Protein AF-H2D465-F1 (afdb_monomer)

Solvent-accessible surface area (backbone atoms only — not comparable to full-atom values): 6885 Å² total; per-residue (Å²): 110,84,67,58,74,7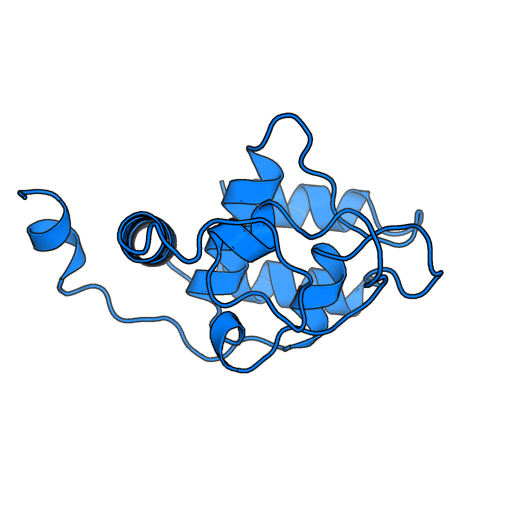4,43,66,84,57,65,82,54,61,80,33,68,36,54,41,18,6,35,37,16,38,74,84,60,86,41,34,21,48,70,67,28,43,52,51,42,31,50,24,27,72,71,44,55,70,66,33,25,50,41,39,46,50,60,37,64,73,38,70,96,51,49,61,48,18,32,16,62,67,16,67,32,26,54,3,28,29,65,18,36,99,74,88,32,36,34,26,39,30,32,83,65,37,30,26,13,18,34,46,30,24,14,47,41,51,18,68,69,37,96,83,43,68,69,8,50,40,86,92,38,55,70,58,47,54,54,36,45,63,70,55,109

Secondary structure (DSSP, 8-state):
-TTHHHHTT-PPP-B--GGGGGGGS-TTSS--B-HHHHHHHHHHHHTS-HHHHHHHHHHHHT-GGG-S---TTT--SHHHHHH--SSS-TTPPP-GGG-BHHHHHHHHHHHHHSTT----B-GGGHHHHHHHHHTT-

Mean predicted aligned error: 6.28 Å

Structure (mmCIF, N/CA/C/O backbone):
data_AF-H2D465-F1
#
_entry.id   AF-H2D465-F1
#
loop_
_atom_site.group_PDB
_atom_site.id
_atom_site.type_symbol
_atom_site.label_atom_id
_atom_site.label_alt_id
_atom_site.label_comp_id
_atom_site.label_asym_id
_atom_site.label_entity_id
_atom_site.label_seq_id
_atom_site.pdbx_PDB_ins_code
_atom_site.Cartn_x
_atom_site.Cartn_y
_atom_site.Cartn_z
_atom_site.occupancy
_atom_site.B_iso_or_equiv
_atom_site.auth_seq_id
_atom_site.auth_comp_id
_atom_site.auth_asym_id
_atom_site.auth_atom_id
_atom_site.pdbx_PDB_model_num
ATOM 1 N N . GLY A 1 1 ? -11.181 -9.602 22.673 1.00 48.44 1 GLY A N 1
ATOM 2 C CA . GLY A 1 1 ? -10.101 -9.317 23.645 1.00 48.44 1 GLY A CA 1
ATOM 3 C C . GLY A 1 1 ? -9.955 -7.814 23.829 1.00 48.44 1 GLY A C 1
ATOM 4 O O . GLY A 1 1 ? -10.326 -7.069 22.939 1.00 48.44 1 GLY A O 1
ATOM 5 N N . LYS A 1 2 ? -9.419 -7.336 24.962 1.00 56.00 2 LYS A N 1
ATOM 6 C CA . LYS A 1 2 ? -9.377 -5.899 25.343 1.00 56.00 2 LYS A CA 1
ATOM 7 C C . LYS A 1 2 ? -8.783 -4.919 24.302 1.00 56.00 2 LYS A C 1
ATOM 9 O O . LYS A 1 2 ? -8.933 -3.722 24.484 1.00 56.00 2 LYS A O 1
ATOM 14 N N . LYS A 1 3 ? -8.099 -5.389 23.249 1.00 54.34 3 LYS A N 1
ATOM 15 C CA . LYS A 1 3 ? -7.501 -4.539 22.202 1.00 54.34 3 LYS A CA 1
ATOM 16 C C . LYS A 1 3 ? -8.482 -4.149 21.086 1.00 54.34 3 LYS A C 1
ATOM 18 O O . LYS A 1 3 ? -8.418 -3.019 20.619 1.00 54.34 3 LYS A O 1
ATOM 23 N N . GLU A 1 4 ? -9.414 -5.028 20.710 1.00 56.09 4 GLU A N 1
ATOM 24 C CA . GLU A 1 4 ? -10.472 -4.690 19.736 1.00 56.09 4 GLU A CA 1
ATOM 25 C C . GLU A 1 4 ? -11.407 -3.610 20.295 1.00 56.09 4 GLU A C 1
ATOM 27 O O . GLU A 1 4 ? -11.883 -2.752 19.561 1.00 56.09 4 GLU A O 1
ATOM 32 N N . ASP A 1 5 ? -11.599 -3.604 21.616 1.00 66.94 5 ASP A N 1
ATOM 33 C CA . ASP A 1 5 ? -12.500 -2.687 22.314 1.00 66.94 5 ASP A CA 1
ATOM 34 C C . ASP A 1 5 ? -11.981 -1.235 22.373 1.00 66.94 5 ASP A C 1
ATOM 36 O O . ASP A 1 5 ? -12.768 -0.311 22.543 1.00 66.94 5 ASP A O 1
ATOM 40 N N . VAL A 1 6 ? -10.670 -1.020 22.197 1.00 75.25 6 VAL A N 1
ATOM 41 C CA . VAL A 1 6 ? -10.041 0.320 22.188 1.00 75.25 6 VAL A CA 1
ATOM 42 C C . VAL A 1 6 ? -10.024 0.930 20.783 1.00 75.25 6 VAL A C 1
ATOM 44 O O . VAL A 1 6 ? -10.067 2.146 20.637 1.00 75.25 6 VAL A O 1
ATOM 47 N N . LEU A 1 7 ? -9.990 0.096 19.738 1.00 81.00 7 LEU A N 1
ATOM 48 C CA . LEU A 1 7 ? -9.905 0.539 18.340 1.00 81.00 7 LEU A CA 1
ATOM 49 C C . LEU A 1 7 ? -11.236 0.392 17.577 1.00 81.00 7 LEU A C 1
ATOM 51 O O . LEU A 1 7 ? -11.291 0.627 16.367 1.00 81.00 7 LEU A O 1
ATOM 55 N N . LYS A 1 8 ? -12.318 -0.008 18.254 1.00 77.94 8 LYS A N 1
ATOM 56 C CA . LYS A 1 8 ? -13.653 -0.187 17.655 1.00 77.94 8 LYS A CA 1
ATOM 57 C C . LYS A 1 8 ? -14.243 1.109 17.092 1.00 77.94 8 LYS A C 1
ATOM 59 O O . LYS A 1 8 ? -14.904 1.062 16.061 1.00 77.94 8 LYS A O 1
ATOM 64 N N . ASP A 1 9 ? -13.942 2.243 17.723 1.00 84.12 9 ASP A N 1
ATOM 65 C CA . ASP A 1 9 ? -14.451 3.562 17.326 1.00 84.12 9 ASP A CA 1
ATOM 66 C C . ASP A 1 9 ? -13.563 4.235 16.263 1.00 84.12 9 ASP A C 1
ATOM 68 O O . ASP A 1 9 ? -13.932 5.254 15.676 1.00 84.12 9 ASP A O 1
ATOM 72 N N . VAL A 1 10 ? -12.391 3.653 15.985 1.00 84.56 10 VAL A N 1
ATOM 73 C CA . VAL A 1 10 ? -11.457 4.144 14.972 1.00 84.56 10 VAL A CA 1
ATOM 74 C C . VAL A 1 10 ? -11.989 3.789 13.590 1.00 84.56 10 VAL A C 1
ATOM 76 O O . VAL A 1 10 ? -12.090 2.616 13.216 1.00 84.56 10 VAL A O 1
ATOM 79 N N . GLN A 1 11 ? -12.324 4.829 12.831 1.00 85.62 11 GLN A N 1
ATOM 80 C CA . GLN A 1 11 ? -12.838 4.712 11.474 1.00 85.62 11 GLN A CA 1
ATOM 81 C C . GLN A 1 11 ? -11.709 4.462 10.474 1.00 85.62 11 GLN A C 1
ATOM 83 O O . GLN A 1 11 ? -10.611 5.011 10.608 1.00 85.62 11 GLN A O 1
ATOM 88 N N . ALA A 1 12 ? -12.011 3.670 9.444 1.00 79.75 12 ALA A N 1
ATOM 89 C CA . ALA A 1 12 ? -11.100 3.460 8.329 1.00 79.75 12 ALA A CA 1
ATOM 90 C C . ALA A 1 12 ? -10.774 4.790 7.639 1.00 79.75 12 ALA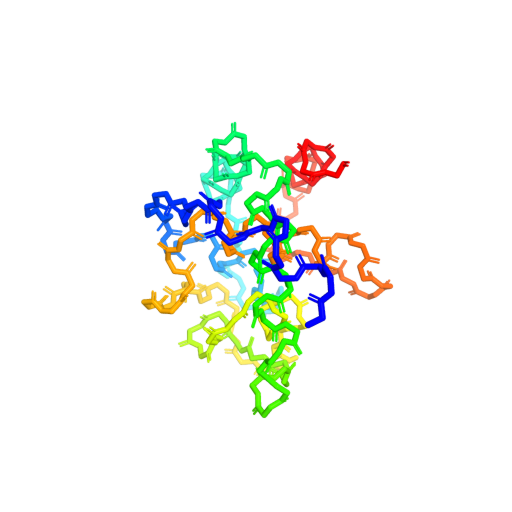 A C 1
ATOM 92 O O . ALA A 1 12 ? -11.614 5.692 7.546 1.00 79.75 12 ALA A O 1
ATOM 93 N N . ALA A 1 13 ? -9.551 4.905 7.143 1.00 87.19 13 ALA A N 1
ATOM 94 C CA . ALA A 1 13 ? -9.128 6.104 6.445 1.00 87.19 13 ALA A CA 1
ATOM 95 C C . ALA A 1 13 ? -9.776 6.226 5.056 1.00 87.19 13 ALA A C 1
ATOM 97 O O . ALA A 1 13 ? -10.347 5.281 4.503 1.00 87.19 13 ALA A O 1
ATOM 98 N N . GLY A 1 14 ? -9.662 7.420 4.469 1.00 88.50 14 GLY A N 1
ATOM 99 C CA . GLY A 1 14 ? -10.104 7.671 3.098 1.00 88.50 14 GLY A CA 1
ATOM 100 C C . GLY A 1 14 ? -9.344 6.843 2.056 1.00 88.50 14 GLY A C 1
ATOM 101 O O . GLY A 1 14 ? -8.378 6.137 2.363 1.00 88.50 14 GLY A O 1
ATOM 102 N N . ASP A 1 15 ? -9.771 6.965 0.803 1.00 92.44 15 ASP A N 1
ATOM 103 C CA . ASP A 1 15 ? -9.178 6.212 -0.299 1.00 92.44 15 ASP A CA 1
ATOM 104 C C . ASP A 1 15 ? -7.723 6.626 -0.560 1.00 92.44 15 ASP A C 1
ATOM 106 O O . ASP A 1 15 ? -7.337 7.792 -0.398 1.00 92.44 15 ASP A O 1
ATOM 110 N N . ALA A 1 16 ? -6.916 5.644 -0.950 1.00 91.69 16 ALA A N 1
ATOM 111 C CA . ALA A 1 16 ? -5.529 5.814 -1.354 1.00 91.69 16 ALA A CA 1
ATOM 112 C C . ALA A 1 16 ? -5.361 5.583 -2.854 1.00 91.69 16 ALA A C 1
ATOM 114 O O . ALA A 1 16 ? -6.102 4.823 -3.479 1.00 91.69 16 ALA A O 1
ATOM 115 N N . ASP A 1 17 ? -4.334 6.213 -3.413 1.00 93.12 17 ASP A N 1
ATOM 116 C CA . ASP A 1 17 ? -3.954 6.014 -4.802 1.00 93.12 17 ASP A CA 1
ATOM 117 C C . ASP A 1 17 ? -3.417 4.594 -5.020 1.00 93.12 17 ASP A C 1
ATOM 119 O O . ASP A 1 17 ? -2.524 4.123 -4.310 1.00 93.12 17 ASP A O 1
ATOM 123 N N . GLN A 1 18 ? -3.927 3.922 -6.049 1.00 92.19 18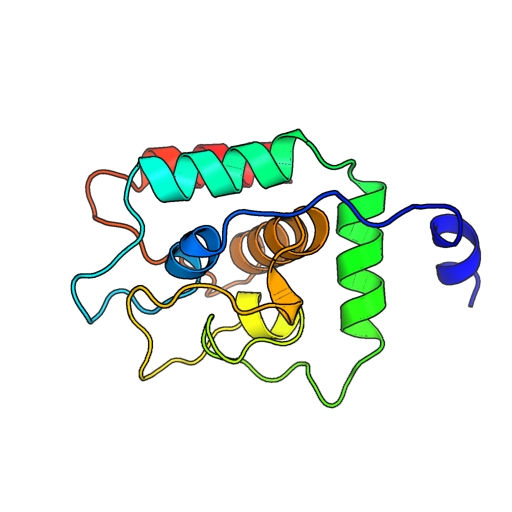 GLN A N 1
ATOM 124 C CA . GLN A 1 18 ? -3.552 2.549 -6.389 1.00 92.19 18 GLN A CA 1
ATOM 125 C C . GLN A 1 18 ? -2.061 2.401 -6.722 1.00 92.19 18 GLN A C 1
ATOM 127 O O . GLN A 1 18 ? -1.469 1.354 -6.472 1.00 92.19 18 GLN A O 1
ATOM 132 N N . GLU A 1 19 ? -1.424 3.455 -7.240 1.00 91.19 19 GLU A N 1
ATOM 133 C CA . GLU A 1 19 ? -0.007 3.424 -7.613 1.00 91.19 19 GLU A CA 1
ATOM 134 C C . GLU A 1 19 ? 0.928 3.342 -6.401 1.00 91.19 19 GLU A C 1
ATOM 136 O O . GLU A 1 19 ? 2.108 3.042 -6.560 1.00 91.19 19 GLU A O 1
ATOM 141 N N . THR A 1 20 ? 0.415 3.527 -5.180 1.00 90.69 20 THR A N 1
ATOM 142 C CA . THR A 1 20 ? 1.188 3.233 -3.963 1.00 90.69 20 THR A CA 1
ATOM 143 C C . THR A 1 20 ? 1.592 1.760 -3.868 1.00 90.69 20 THR A C 1
ATOM 145 O O . THR A 1 20 ? 2.611 1.455 -3.253 1.00 90.69 20 THR A O 1
ATOM 148 N N . GLY A 1 21 ? 0.872 0.861 -4.551 1.00 90.94 21 GLY A N 1
ATOM 149 C CA . GLY A 1 21 ? 1.219 -0.557 -4.666 1.00 90.94 21 GLY A CA 1
ATOM 150 C C . GLY A 1 21 ? 2.582 -0.806 -5.303 1.00 90.94 21 GLY A C 1
ATOM 151 O O . GLY A 1 21 ? 3.256 -1.767 -4.943 1.00 90.94 21 GLY A O 1
ATOM 152 N N . LYS A 1 22 ? 3.056 0.109 -6.158 1.00 90.56 22 LYS A N 1
ATOM 153 C CA . LYS A 1 22 ? 4.346 -0.039 -6.840 1.00 90.56 22 LYS A CA 1
ATOM 154 C C . LYS A 1 22 ? 5.516 -0.119 -5.869 1.00 90.56 22 LYS A C 1
ATOM 156 O O . LYS A 1 22 ? 6.465 -0.843 -6.135 1.00 90.56 22 LYS A O 1
ATOM 161 N N . LEU A 1 23 ? 5.414 0.553 -4.716 1.00 89.38 23 LEU A N 1
ATOM 162 C CA . LEU A 1 23 ? 6.437 0.511 -3.668 1.00 89.38 23 LEU A CA 1
ATOM 163 C C . LEU A 1 23 ? 6.601 -0.898 -3.074 1.00 89.38 23 LEU A C 1
ATOM 165 O O . LEU A 1 23 ? 7.646 -1.197 -2.502 1.00 89.38 23 LEU A O 1
ATOM 169 N N . PHE A 1 24 ? 5.588 -1.754 -3.211 1.00 90.12 24 PHE A N 1
ATOM 170 C CA . PHE A 1 24 ? 5.534 -3.115 -2.673 1.00 90.12 24 PHE A CA 1
ATOM 171 C C . PHE A 1 24 ? 5.780 -4.187 -3.745 1.00 90.12 24 PHE A C 1
ATOM 173 O O . PHE A 1 24 ? 5.740 -5.380 -3.446 1.00 90.12 24 PHE A O 1
ATOM 180 N N . GLY A 1 25 ? 6.032 -3.775 -4.991 1.00 86.44 25 GLY A N 1
ATOM 181 C CA . GLY A 1 25 ? 6.436 -4.665 -6.074 1.00 86.44 25 GLY A CA 1
ATOM 182 C C . GLY A 1 25 ? 7.881 -5.153 -5.938 1.00 86.44 25 GLY A C 1
ATOM 183 O O . GLY A 1 25 ? 8.581 -4.875 -4.961 1.00 86.44 25 GLY A O 1
ATOM 184 N N . THR A 1 26 ? 8.353 -5.884 -6.949 1.00 76.25 26 THR A N 1
ATOM 185 C CA . THR A 1 26 ? 9.756 -6.317 -7.034 1.00 76.25 26 THR A CA 1
ATOM 186 C C . THR A 1 26 ? 10.569 -5.379 -7.923 1.00 76.25 26 THR A C 1
ATOM 188 O O . THR A 1 26 ? 10.104 -4.962 -8.979 1.00 76.25 26 THR A O 1
ATOM 191 N N . ALA A 1 27 ? 11.820 -5.102 -7.539 1.00 65.31 27 ALA A N 1
ATOM 192 C CA . ALA A 1 27 ? 12.702 -4.184 -8.270 1.00 65.31 27 ALA A CA 1
ATOM 193 C C . ALA A 1 27 ? 13.204 -4.696 -9.640 1.00 65.31 27 ALA A C 1
ATOM 195 O O . ALA A 1 27 ? 14.056 -4.090 -10.283 1.00 65.31 27 ALA A O 1
ATOM 196 N N . ALA A 1 28 ? 12.725 -5.860 -10.086 1.00 59.62 28 ALA A N 1
ATOM 197 C CA . ALA A 1 28 ? 13.326 -6.614 -11.183 1.00 59.62 28 ALA A CA 1
ATOM 198 C C . ALA A 1 28 ? 12.774 -6.269 -12.582 1.00 59.62 28 ALA A C 1
ATOM 200 O O . ALA A 1 28 ? 13.299 -6.777 -13.569 1.00 59.62 28 ALA A O 1
ATOM 201 N N . GLY A 1 29 ? 11.730 -5.436 -12.696 1.00 56.50 29 GLY A N 1
ATOM 202 C CA . GLY A 1 29 ? 10.998 -5.239 -13.960 1.00 56.50 29 GLY A CA 1
ATOM 203 C C . GLY A 1 29 ? 10.943 -3.812 -14.511 1.00 56.50 29 GLY A C 1
ATOM 204 O O . GLY A 1 29 ? 10.170 -3.567 -15.430 1.00 56.50 29 GLY A O 1
ATOM 205 N N . GLY A 1 30 ? 11.717 -2.863 -13.971 1.00 63.34 30 GLY A N 1
ATOM 206 C CA . GLY A 1 30 ? 11.851 -1.511 -14.541 1.00 63.34 30 GLY A CA 1
ATOM 207 C C . GLY A 1 30 ? 10.642 -0.575 -14.376 1.00 63.34 30 GLY A C 1
ATOM 208 O O . GLY A 1 30 ? 10.707 0.570 -14.815 1.00 63.34 30 GLY A O 1
ATOM 209 N N . ASN A 1 31 ? 9.575 -1.023 -13.707 1.00 72.56 31 ASN A N 1
ATOM 210 C CA . ASN A 1 31 ? 8.375 -0.234 -13.394 1.00 72.56 31 ASN A CA 1
ATOM 211 C C . ASN A 1 31 ? 8.303 0.176 -11.912 1.00 72.56 31 ASN A C 1
ATOM 213 O O . ASN A 1 31 ? 7.216 0.325 -11.351 1.00 72.56 31 ASN A O 1
ATOM 217 N N . ASP A 1 32 ? 9.458 0.338 -11.274 1.00 79.94 32 ASP A N 1
ATOM 218 C CA . ASP A 1 32 ? 9.556 0.724 -9.869 1.00 79.94 32 ASP A CA 1
ATOM 219 C C . ASP A 1 32 ? 8.820 2.029 -9.555 1.00 79.94 32 ASP A C 1
ATOM 221 O O . ASP A 1 32 ? 8.625 2.889 -10.421 1.00 79.94 32 ASP A O 1
ATOM 225 N N . ALA A 1 33 ? 8.445 2.206 -8.288 1.00 86.00 33 ALA A N 1
ATOM 226 C CA . ALA A 1 33 ? 7.788 3.426 -7.854 1.00 86.00 33 ALA A CA 1
ATOM 227 C C . ALA A 1 33 ? 8.682 4.653 -8.102 1.00 86.00 33 ALA A C 1
ATOM 229 O O . ALA A 1 33 ? 9.851 4.716 -7.697 1.00 86.00 33 ALA A O 1
ATOM 230 N N . GLY A 1 34 ? 8.103 5.653 -8.765 1.00 86.56 34 GLY A N 1
ATOM 231 C CA . GLY A 1 34 ? 8.740 6.945 -8.984 1.00 86.56 34 GLY A CA 1
ATOM 232 C C . GLY A 1 34 ? 8.466 7.926 -7.844 1.00 86.56 34 GLY A C 1
ATOM 233 O O . GLY A 1 34 ? 7.693 7.666 -6.921 1.00 86.56 34 GLY A O 1
ATOM 234 N N . ALA A 1 35 ? 9.032 9.131 -7.946 1.00 85.12 35 ALA A N 1
ATOM 235 C CA . ALA A 1 35 ? 8.834 10.199 -6.960 1.00 85.12 35 ALA A CA 1
ATOM 236 C C . ALA A 1 35 ? 7.349 10.530 -6.700 1.00 85.12 35 ALA A C 1
ATOM 238 O O . ALA A 1 35 ? 6.977 10.877 -5.580 1.00 85.12 35 ALA A O 1
ATOM 239 N N . ALA A 1 36 ? 6.495 10.443 -7.725 1.00 87.38 36 ALA A N 1
ATOM 240 C CA . ALA A 1 36 ? 5.061 10.699 -7.592 1.00 87.38 36 ALA A CA 1
ATOM 241 C C . ALA A 1 36 ? 4.359 9.627 -6.742 1.00 87.38 36 ALA A C 1
ATOM 243 O O . ALA A 1 36 ? 3.549 9.966 -5.883 1.00 87.38 36 ALA A O 1
ATOM 244 N N . ASP A 1 37 ? 4.708 8.358 -6.938 1.00 89.56 37 ASP A N 1
ATOM 245 C CA . ASP A 1 37 ? 4.120 7.223 -6.221 1.00 89.56 37 ASP A CA 1
ATOM 246 C C . ASP A 1 37 ? 4.524 7.249 -4.741 1.00 89.56 37 ASP A C 1
ATOM 248 O O . ASP A 1 37 ? 3.695 7.068 -3.849 1.00 89.56 37 ASP A O 1
ATOM 252 N N . ILE A 1 38 ? 5.780 7.610 -4.465 1.00 86.75 38 ILE A N 1
ATOM 253 C CA . ILE A 1 38 ? 6.288 7.783 -3.099 1.00 86.75 38 ILE A CA 1
ATOM 254 C C . ILE A 1 38 ? 5.586 8.943 -2.394 1.00 86.75 38 ILE A C 1
ATOM 256 O O . ILE A 1 38 ? 5.189 8.811 -1.239 1.00 86.75 38 ILE A O 1
ATOM 260 N N . LYS A 1 39 ? 5.368 10.074 -3.080 1.00 88.31 39 LYS A N 1
ATOM 261 C CA . LYS A 1 39 ? 4.604 11.201 -2.517 1.00 88.31 39 LYS A CA 1
ATOM 262 C C . LYS A 1 39 ? 3.168 10.808 -2.175 1.00 88.31 39 LYS A C 1
ATOM 264 O O . LYS A 1 39 ? 2.649 11.267 -1.160 1.00 88.31 39 LYS A O 1
ATOM 269 N N . LYS A 1 40 ? 2.528 9.961 -2.986 1.00 90.44 40 LYS A N 1
ATOM 270 C CA . LYS A 1 40 ? 1.192 9.422 -2.692 1.00 90.44 40 LYS A CA 1
ATOM 271 C C . LYS A 1 40 ? 1.210 8.539 -1.444 1.00 90.44 40 LYS A C 1
ATOM 273 O O . LYS A 1 40 ? 0.362 8.719 -0.574 1.00 90.44 40 LYS A O 1
ATOM 278 N N . ALA A 1 41 ? 2.208 7.662 -1.309 1.00 88.81 41 ALA A N 1
ATOM 279 C CA . ALA A 1 41 ? 2.378 6.829 -0.118 1.00 88.81 41 ALA A CA 1
ATOM 280 C C . ALA A 1 41 ? 2.637 7.682 1.139 1.00 88.81 41 ALA A C 1
ATOM 282 O O . ALA A 1 41 ? 1.957 7.518 2.148 1.00 88.81 41 ALA A O 1
ATOM 283 N N . ALA A 1 42 ? 3.526 8.674 1.050 1.00 88.38 42 ALA A N 1
ATOM 284 C CA . ALA A 1 42 ? 3.796 9.620 2.133 1.00 88.38 42 ALA A CA 1
ATOM 285 C C . ALA A 1 42 ? 2.546 10.424 2.532 1.00 88.38 42 ALA A C 1
ATOM 287 O O . ALA A 1 42 ? 2.308 10.662 3.711 1.00 88.38 42 ALA A O 1
ATOM 288 N N . LYS A 1 43 ? 1.716 10.821 1.560 1.00 89.12 43 LYS A N 1
ATOM 289 C CA . LYS A 1 43 ? 0.437 11.498 1.814 1.00 89.12 43 LYS A CA 1
ATOM 290 C C . LYS A 1 43 ? -0.589 10.574 2.469 1.00 89.12 43 LYS A C 1
ATOM 292 O O . LYS A 1 43 ? -1.388 11.038 3.280 1.00 89.12 43 LYS A O 1
ATOM 297 N N . ALA A 1 44 ? -0.611 9.291 2.106 1.00 89.88 44 ALA A N 1
ATOM 298 C CA . ALA A 1 44 ? -1.463 8.309 2.767 1.00 89.88 44 ALA A CA 1
ATOM 299 C C . ALA A 1 44 ? -1.094 8.213 4.250 1.00 89.88 44 ALA A C 1
ATOM 301 O O . ALA A 1 44 ? -1.965 8.419 5.086 1.00 89.88 44 ALA A O 1
ATOM 302 N N . VAL A 1 45 ? 0.197 8.052 4.550 1.00 88.75 45 VAL A N 1
ATOM 303 C CA . VAL A 1 45 ? 0.744 8.037 5.914 1.00 88.75 45 VAL A CA 1
ATOM 304 C C . VAL A 1 45 ? 0.414 9.318 6.682 1.00 88.75 45 VAL A C 1
ATOM 306 O O . VAL A 1 45 ? -0.157 9.258 7.762 1.00 88.75 45 VAL A O 1
ATOM 309 N N . SER A 1 46 ? 0.712 10.494 6.124 1.00 89.25 46 SER A N 1
ATOM 310 C CA . SER A 1 46 ? 0.539 11.761 6.848 1.00 89.25 46 SER A CA 1
ATOM 311 C C . SER A 1 46 ? -0.918 12.179 7.056 1.00 89.25 46 SER A C 1
ATOM 313 O O . SER A 1 46 ? -1.182 13.136 7.781 1.00 89.25 46 SER A O 1
ATOM 315 N N . SER A 1 47 ? -1.870 11.492 6.416 1.00 89.75 47 SER A N 1
ATOM 316 C CA . SER A 1 47 ? -3.304 11.746 6.587 1.00 89.75 47 SER A CA 1
ATOM 317 C C . SER A 1 47 ? -4.039 10.676 7.391 1.00 89.75 47 SER A C 1
ATOM 319 O O . SER A 1 47 ? -5.268 10.735 7.456 1.00 89.75 47 SER A O 1
ATOM 321 N N . VAL A 1 48 ? -3.320 9.735 8.009 1.00 91.31 48 VAL A N 1
ATOM 322 C CA . VAL A 1 48 ? -3.886 8.755 8.945 1.00 91.31 48 VAL A CA 1
ATOM 323 C C . VAL A 1 48 ? -3.304 8.922 10.342 1.00 91.31 48 VAL A C 1
ATOM 325 O O . VAL A 1 48 ? -2.163 9.347 10.499 1.00 91.31 48 VAL A O 1
ATOM 328 N N . SER A 1 49 ? -4.091 8.600 11.367 1.00 90.94 49 SER A N 1
ATOM 329 C CA . SER A 1 49 ? -3.598 8.561 12.746 1.00 90.94 49 SER A CA 1
ATOM 330 C C . SER A 1 49 ? -2.884 7.241 13.043 1.00 90.94 49 SER A C 1
ATOM 332 O O . SER A 1 49 ? -3.131 6.221 12.391 1.00 90.94 49 SER A O 1
ATOM 334 N N . GLY A 1 50 ? -2.032 7.236 14.072 1.00 88.44 50 GLY A N 1
ATOM 335 C CA . GLY A 1 50 ? -1.377 6.013 14.539 1.00 88.44 50 GLY A CA 1
ATOM 336 C C . GLY A 1 50 ? -2.385 4.929 14.929 1.00 88.44 50 GLY A C 1
ATOM 337 O O . GLY A 1 50 ? -2.182 3.758 14.625 1.00 88.44 50 GLY A O 1
ATOM 338 N N . GLU A 1 51 ? -3.527 5.303 15.510 1.00 91.38 51 GLU A N 1
ATOM 339 C CA . GLU A 1 51 ? -4.605 4.369 15.845 1.00 91.38 51 GLU A CA 1
ATOM 340 C C . GLU A 1 51 ? -5.240 3.742 14.600 1.00 91.38 51 GLU A C 1
ATOM 342 O O . GLU A 1 51 ? -5.581 2.561 14.634 1.00 91.38 51 GLU A O 1
ATOM 347 N N . GLN A 1 52 ? -5.376 4.485 13.494 1.00 92.38 52 GLN A N 1
ATOM 348 C CA . GLN A 1 52 ? -5.882 3.944 12.225 1.00 92.38 52 GLN A CA 1
ATOM 349 C C . GLN A 1 52 ? -4.901 2.942 11.613 1.00 92.38 52 GLN A C 1
ATOM 351 O O . GLN A 1 52 ? -5.316 1.872 11.169 1.00 92.38 52 GLN A O 1
ATOM 356 N N . ILE A 1 53 ? -3.601 3.253 11.647 1.00 91.69 53 ILE A N 1
ATOM 357 C CA . ILE A 1 53 ? -2.541 2.333 11.213 1.00 91.69 53 ILE A CA 1
ATOM 358 C C . ILE A 1 53 ? -2.578 1.061 12.068 1.00 91.69 53 ILE A C 1
ATOM 360 O O . ILE A 1 53 ? -2.653 -0.046 11.536 1.00 91.69 53 ILE A O 1
ATOM 364 N N . LEU A 1 54 ? -2.582 1.206 13.397 1.00 91.44 54 LEU A N 1
ATOM 365 C CA . LEU A 1 54 ? -2.623 0.083 14.334 1.00 91.44 54 LEU A CA 1
ATOM 366 C C . LEU A 1 54 ? -3.884 -0.765 14.152 1.00 91.44 54 LEU A C 1
ATOM 368 O O . LEU A 1 54 ? -3.790 -1.989 14.147 1.00 91.44 54 LEU A O 1
ATOM 372 N N . LYS A 1 55 ? -5.049 -0.141 13.955 1.00 90.94 55 LYS A N 1
ATOM 373 C CA . LYS A 1 55 ? -6.306 -0.841 13.666 1.00 90.94 55 LYS A CA 1
ATOM 374 C C . LYS A 1 55 ? -6.212 -1.650 12.378 1.00 90.94 55 LYS A C 1
ATOM 376 O O . LYS A 1 55 ? -6.542 -2.827 12.401 1.00 90.94 55 LYS A O 1
ATOM 381 N N . ALA A 1 56 ? -5.702 -1.069 11.294 1.00 92.00 56 ALA A N 1
ATOM 382 C CA . ALA A 1 56 ? -5.534 -1.785 10.032 1.00 92.00 56 ALA A CA 1
ATOM 383 C C . ALA A 1 56 ? -4.568 -2.978 10.156 1.00 92.00 56 ALA A C 1
ATOM 385 O O . ALA A 1 56 ? -4.818 -4.028 9.564 1.00 92.00 56 ALA A O 1
ATOM 386 N N . ILE A 1 57 ? -3.499 -2.848 10.952 1.00 91.44 57 ILE A N 1
ATOM 387 C CA . ILE A 1 57 ? -2.578 -3.956 11.255 1.00 91.44 57 ILE A CA 1
ATOM 388 C C . ILE A 1 57 ? -3.284 -5.044 12.071 1.00 91.44 57 ILE A C 1
ATOM 390 O O . ILE A 1 57 ? -3.168 -6.219 11.736 1.00 91.44 57 ILE A O 1
ATOM 394 N N . VAL A 1 58 ? -4.024 -4.678 13.122 1.00 91.25 58 VAL A N 1
ATOM 395 C CA . VAL A 1 58 ? -4.747 -5.633 13.981 1.00 91.25 58 VAL A CA 1
ATOM 396 C C . VAL A 1 58 ? -5.848 -6.358 13.203 1.00 91.25 58 VAL A C 1
ATOM 398 O O . VAL A 1 58 ? -5.958 -7.577 13.306 1.00 91.25 58 VAL A O 1
ATOM 401 N N . ASP A 1 59 ? -6.612 -5.644 12.377 1.00 90.19 59 ASP A N 1
ATOM 402 C CA . ASP A 1 59 ? -7.655 -6.229 11.531 1.00 90.19 59 ASP A CA 1
ATOM 403 C C . ASP A 1 59 ? -7.063 -7.198 10.494 1.00 90.19 59 ASP A C 1
ATOM 405 O O . ASP A 1 59 ? -7.656 -8.234 10.203 1.00 90.19 59 ASP A O 1
ATOM 409 N N . ALA A 1 60 ? -5.882 -6.891 9.945 1.00 90.69 60 ALA A N 1
ATOM 410 C CA . ALA A 1 60 ? -5.150 -7.797 9.058 1.00 90.69 60 ALA A CA 1
ATOM 411 C C . ALA A 1 60 ? -4.588 -9.014 9.808 1.00 90.69 60 ALA A C 1
ATOM 413 O O . ALA A 1 60 ? -4.621 -10.134 9.299 1.00 90.69 60 ALA A O 1
ATOM 414 N N . ALA A 1 61 ? -4.104 -8.804 11.034 1.00 88.94 61 ALA A N 1
ATOM 415 C CA . ALA A 1 61 ? -3.595 -9.865 11.894 1.00 88.94 61 ALA A CA 1
ATOM 416 C C . ALA A 1 61 ? -4.689 -10.883 12.266 1.00 88.94 61 ALA A C 1
ATOM 418 O O . ALA A 1 61 ? -4.396 -12.061 12.428 1.00 88.94 61 ALA A O 1
ATOM 419 N N . GLY A 1 62 ? -5.949 -10.444 12.352 1.00 86.06 62 GLY A N 1
ATOM 420 C CA . GLY A 1 62 ? -7.104 -11.313 12.597 1.00 86.06 62 GLY A CA 1
ATOM 421 C C . GLY A 1 62 ? -7.566 -12.149 11.393 1.00 86.06 62 GLY A C 1
ATOM 422 O O . GLY A 1 62 ? -8.476 -12.959 11.546 1.00 86.06 62 GLY A O 1
ATOM 423 N N . LYS A 1 63 ? -6.977 -11.963 10.203 1.00 83.19 63 LYS A N 1
ATOM 424 C CA . LYS A 1 63 ? -7.306 -12.697 8.967 1.00 83.19 63 LYS A CA 1
ATOM 425 C C . LYS A 1 63 ? -6.181 -13.658 8.578 1.00 83.19 63 LYS A C 1
ATOM 427 O O . LYS A 1 63 ? -5.509 -13.452 7.571 1.00 83.19 63 LYS A O 1
ATOM 432 N N . GLU A 1 64 ? -5.959 -14.677 9.402 1.00 72.38 64 GLU A N 1
ATOM 433 C CA . GLU A 1 64 ? -4.804 -15.585 9.296 1.00 72.38 64 GLU A CA 1
ATOM 434 C C . GLU A 1 64 ? -4.668 -16.250 7.910 1.00 72.38 64 GLU A C 1
ATOM 436 O O . GLU A 1 64 ? -3.561 -16.322 7.384 1.00 72.38 64 GLU A O 1
ATOM 441 N N . ASP A 1 65 ? -5.780 -16.608 7.256 1.00 76.50 65 ASP A N 1
ATOM 442 C CA . ASP A 1 65 ? -5.790 -17.253 5.928 1.00 76.50 65 ASP A CA 1
ATOM 443 C C . ASP A 1 65 ? -5.355 -16.338 4.761 1.00 76.50 65 ASP A C 1
ATOM 445 O O . ASP A 1 65 ? -5.237 -16.786 3.622 1.00 76.50 65 ASP A O 1
ATOM 449 N N . GLU A 1 66 ? -5.148 -15.041 5.007 1.00 80.75 66 GLU A N 1
ATOM 450 C CA . GLU A 1 66 ? -4.786 -14.061 3.976 1.00 80.75 66 GLU A CA 1
ATOM 451 C C . GLU A 1 66 ? -3.406 -13.428 4.216 1.00 80.75 66 GLU A C 1
ATOM 453 O O . GLU A 1 66 ? -3.052 -12.466 3.538 1.00 80.75 66 GLU A O 1
ATOM 458 N N . GLN A 1 67 ? -2.628 -13.902 5.191 1.00 83.81 67 GLN A N 1
ATOM 459 C CA . GLN A 1 67 ? -1.356 -13.271 5.575 1.00 83.81 67 GLN A CA 1
ATOM 460 C C . GLN A 1 67 ? -0.176 -13.639 4.679 1.00 83.81 67 GLN A C 1
ATOM 462 O O . GLN A 1 67 ? 0.887 -13.033 4.808 1.00 83.81 67 GLN A O 1
ATOM 467 N N . ASP A 1 68 ? -0.352 -14.597 3.772 1.00 88.50 68 ASP A N 1
ATOM 468 C CA . ASP A 1 68 ? 0.685 -14.969 2.821 1.00 88.50 68 ASP A CA 1
ATOM 469 C C . ASP A 1 68 ? 1.072 -13.788 1.925 1.00 88.50 68 ASP A C 1
ATOM 471 O O . ASP A 1 68 ? 0.246 -12.967 1.515 1.00 88.50 68 ASP A O 1
ATOM 475 N N . GLY A 1 69 ? 2.365 -13.708 1.613 1.00 87.56 69 GLY A N 1
ATOM 476 C CA . GLY A 1 69 ? 2.904 -12.664 0.756 1.00 87.56 69 GLY A CA 1
ATOM 477 C C . GLY A 1 69 ? 2.246 -12.657 -0.617 1.00 87.56 69 GLY A C 1
ATOM 478 O O . GLY A 1 69 ? 2.245 -13.662 -1.327 1.00 87.56 69 GLY A O 1
ATOM 479 N N . ALA A 1 70 ? 1.717 -11.501 -1.008 1.00 89.31 70 ALA A N 1
ATOM 480 C CA . ALA A 1 70 ? 1.014 -11.331 -2.267 1.00 89.31 70 ALA A CA 1
ATOM 481 C C . ALA A 1 70 ? 1.551 -10.125 -3.032 1.00 89.31 70 ALA A C 1
ATOM 483 O O . ALA A 1 70 ? 1.976 -9.120 -2.464 1.00 89.31 70 ALA A O 1
ATOM 484 N N . ALA A 1 71 ? 1.499 -10.223 -4.354 1.00 89.44 71 ALA A N 1
ATOM 485 C CA . ALA A 1 71 ? 1.739 -9.102 -5.242 1.00 89.44 71 ALA A CA 1
ATOM 486 C C . ALA A 1 71 ? 0.805 -7.923 -4.933 1.00 89.44 71 ALA A C 1
ATOM 488 O O . ALA A 1 71 ? -0.325 -8.166 -4.507 1.00 89.44 71 ALA A O 1
ATOM 489 N N . PRO A 1 72 ? 1.177 -6.667 -5.242 1.00 89.12 72 PRO A N 1
ATOM 490 C CA . PRO A 1 72 ? 0.287 -5.522 -5.038 1.00 89.12 72 PRO A CA 1
ATOM 491 C C . PRO A 1 72 ? -1.113 -5.706 -5.652 1.00 89.12 72 PRO A C 1
ATOM 493 O O . PRO A 1 72 ? -2.111 -5.380 -5.016 1.00 89.12 72 PRO A O 1
ATOM 496 N N . GLY A 1 73 ? -1.209 -6.310 -6.840 1.00 88.62 73 GLY A N 1
ATOM 497 C CA . GLY A 1 73 ? -2.496 -6.578 -7.494 1.00 88.62 73 GLY A CA 1
ATOM 498 C C . GLY A 1 73 ? -3.331 -7.699 -6.859 1.00 88.62 73 GLY A C 1
ATOM 499 O O . GLY A 1 73 ? -4.514 -7.803 -7.153 1.00 88.62 73 GLY A O 1
ATOM 500 N N . ALA A 1 74 ? -2.740 -8.534 -6.000 1.00 89.81 74 ALA A N 1
ATOM 501 C CA . ALA A 1 74 ? -3.400 -9.672 -5.351 1.00 89.81 74 ALA A CA 1
ATOM 502 C C . ALA A 1 74 ? -3.480 -9.539 -3.819 1.00 89.81 74 ALA A C 1
ATOM 504 O O . ALA A 1 74 ? -4.110 -10.364 -3.156 1.00 89.81 74 ALA A O 1
ATOM 505 N N . ALA A 1 75 ? -2.835 -8.525 -3.240 1.00 90.69 75 ALA A N 1
ATOM 506 C CA . ALA A 1 75 ? -2.811 -8.308 -1.806 1.00 90.69 75 ALA A CA 1
ATOM 507 C C . ALA A 1 75 ? -4.188 -7.868 -1.300 1.00 90.69 75 ALA A C 1
ATOM 509 O O . ALA A 1 75 ? -4.711 -6.829 -1.697 1.00 90.69 75 ALA A O 1
ATOM 510 N N . LYS A 1 76 ? -4.750 -8.651 -0.375 1.00 91.56 76 LYS A N 1
ATOM 511 C CA . LYS A 1 76 ? -6.057 -8.379 0.248 1.00 91.56 76 LYS A CA 1
ATOM 512 C C . LYS A 1 76 ? -5.957 -7.643 1.581 1.00 91.56 76 LYS A C 1
ATOM 514 O O . LYS A 1 76 ? -6.939 -7.096 2.092 1.00 91.56 76 LYS A O 1
ATOM 519 N N . ASN A 1 77 ? -4.761 -7.613 2.161 1.00 92.06 77 ASN A N 1
ATOM 520 C CA . ASN A 1 77 ? -4.501 -6.943 3.422 1.00 92.06 77 ASN A CA 1
ATOM 521 C C . ASN A 1 77 ? -3.068 -6.375 3.492 1.00 92.06 77 ASN A C 1
ATOM 523 O O . ASN A 1 77 ? -2.197 -6.758 2.702 1.00 92.06 77 ASN A O 1
ATOM 527 N N . PRO A 1 78 ? -2.819 -5.461 4.448 1.00 92.94 78 PRO A N 1
ATOM 528 C CA . PRO A 1 78 ? -1.514 -4.842 4.649 1.00 92.94 78 PRO A CA 1
ATOM 529 C C . PRO A 1 78 ? -0.353 -5.808 4.885 1.00 92.94 78 PRO A C 1
ATOM 531 O O . PRO A 1 78 ? 0.760 -5.506 4.465 1.00 92.94 78 PRO A O 1
ATOM 534 N N . ILE A 1 79 ? -0.587 -6.951 5.539 1.00 92.94 79 ILE A N 1
ATOM 535 C CA . ILE A 1 79 ? 0.459 -7.938 5.843 1.00 92.94 79 ILE A CA 1
ATOM 536 C C . ILE A 1 79 ? 0.912 -8.627 4.552 1.00 92.94 79 ILE A C 1
ATOM 538 O O . ILE A 1 79 ? 2.105 -8.629 4.253 1.00 92.94 79 ILE A O 1
ATOM 542 N N . ALA A 1 80 ? -0.035 -9.102 3.740 1.00 92.25 80 ALA A N 1
ATOM 543 C CA . ALA A 1 80 ? 0.232 -9.710 2.439 1.00 92.25 80 ALA A CA 1
ATOM 544 C C . ALA A 1 80 ? 1.021 -8.767 1.519 1.00 92.25 80 ALA A C 1
ATOM 546 O O . ALA A 1 80 ? 2.007 -9.174 0.902 1.00 92.25 80 ALA A O 1
ATOM 547 N N . ALA A 1 81 ? 0.631 -7.487 1.479 1.00 92.12 81 ALA A N 1
ATOM 548 C CA . ALA A 1 81 ? 1.337 -6.450 0.727 1.00 92.12 81 ALA A CA 1
ATOM 549 C C . ALA A 1 81 ? 2.744 -6.163 1.280 1.00 92.12 81 ALA A C 1
ATOM 551 O O . ALA A 1 81 ? 3.689 -5.986 0.514 1.00 92.12 81 ALA A O 1
ATOM 552 N N . ALA A 1 82 ? 2.900 -6.110 2.607 1.00 91.81 82 ALA A N 1
ATOM 553 C CA . ALA A 1 82 ? 4.185 -5.859 3.255 1.00 91.81 82 ALA A CA 1
ATOM 554 C C . ALA A 1 82 ? 5.167 -7.026 3.090 1.00 91.81 82 ALA A C 1
ATOM 556 O O . ALA A 1 82 ? 6.376 -6.811 3.036 1.00 91.81 82 ALA A O 1
ATOM 557 N N . ILE A 1 83 ? 4.693 -8.264 2.992 1.00 89.94 83 ILE A N 1
ATOM 558 C CA . ILE A 1 83 ? 5.557 -9.404 2.669 1.00 89.94 83 ILE A CA 1
ATOM 559 C C . ILE A 1 83 ? 5.886 -9.380 1.171 1.00 89.94 83 ILE A C 1
ATOM 561 O O . ILE A 1 83 ? 7.063 -9.460 0.799 1.00 89.94 83 ILE A O 1
ATOM 565 N N . GLY A 1 84 ? 4.873 -9.156 0.331 1.00 87.12 84 GLY A N 1
ATOM 566 C CA . GLY A 1 84 ? 5.002 -9.154 -1.121 1.00 87.12 84 GLY A CA 1
ATOM 567 C C . GLY A 1 84 ? 5.157 -10.565 -1.693 1.00 87.12 84 GLY A C 1
ATOM 568 O O . GLY A 1 84 ? 5.419 -11.524 -0.970 1.00 87.12 84 GLY A O 1
ATOM 569 N N . ASN A 1 85 ? 5.034 -10.701 -3.012 1.00 81.44 85 ASN A N 1
ATOM 570 C CA . ASN A 1 85 ? 5.370 -11.939 -3.715 1.00 81.44 85 ASN A CA 1
ATOM 571 C C . ASN A 1 85 ? 6.730 -11.777 -4.414 1.00 81.44 85 ASN A C 1
ATOM 573 O O . ASN A 1 85 ? 6.934 -10.836 -5.180 1.00 81.44 85 ASN A O 1
ATOM 577 N N . GLY A 1 86 ? 7.678 -12.674 -4.129 1.00 64.56 86 GLY A N 1
ATOM 578 C CA . GLY A 1 86 ? 9.074 -12.571 -4.574 1.00 64.56 86 GLY A CA 1
ATOM 579 C C . GLY A 1 86 ? 9.297 -12.713 -6.086 1.00 64.56 86 GLY A C 1
ATOM 580 O O . GLY A 1 86 ? 10.404 -12.458 -6.555 1.00 64.56 86 GLY A O 1
ATOM 581 N N . ALA A 1 87 ? 8.272 -13.091 -6.854 1.00 56.97 87 ALA A N 1
ATOM 582 C CA . ALA A 1 87 ? 8.338 -13.234 -8.303 1.00 56.97 87 ALA A CA 1
ATOM 583 C C . ALA A 1 87 ? 7.040 -12.730 -8.956 1.00 56.97 87 ALA A C 1
ATOM 585 O O . ALA A 1 87 ? 5.977 -13.272 -8.670 1.00 56.97 87 ALA A O 1
ATOM 586 N N . GLY A 1 88 ? 7.126 -11.741 -9.857 1.00 53.78 88 GLY A N 1
ATOM 587 C CA . GLY A 1 88 ? 6.062 -11.488 -10.845 1.00 53.78 88 GLY A CA 1
ATOM 588 C C . GLY A 1 88 ? 5.609 -10.042 -11.054 1.00 53.78 88 GLY A C 1
ATOM 589 O O . GLY A 1 88 ? 5.203 -9.712 -12.160 1.00 53.78 88 GLY A O 1
ATOM 590 N N . ASP A 1 89 ? 5.712 -9.164 -10.053 1.00 62.41 89 ASP A N 1
ATOM 591 C CA . ASP A 1 89 ? 4.846 -7.966 -10.034 1.00 62.41 89 ASP A CA 1
ATOM 592 C C . ASP A 1 89 ? 5.596 -6.645 -9.850 1.00 62.41 89 ASP A C 1
ATOM 594 O O . ASP A 1 89 ? 5.259 -5.806 -9.009 1.00 62.41 89 ASP A O 1
ATOM 598 N N . ALA A 1 90 ? 6.655 -6.456 -10.633 1.00 67.62 90 ALA A N 1
ATOM 599 C CA . ALA A 1 90 ? 7.356 -5.180 -10.692 1.00 67.62 90 ALA A CA 1
ATOM 600 C C . ALA A 1 90 ? 6.398 -4.059 -11.128 1.00 67.62 90 ALA A C 1
ATOM 602 O O . ALA A 1 90 ? 5.855 -4.084 -12.234 1.00 67.62 90 ALA A O 1
ATOM 603 N N . GLY A 1 91 ? 6.185 -3.073 -10.255 1.00 71.94 91 GLY A N 1
ATOM 604 C CA . GLY A 1 91 ? 5.346 -1.917 -10.566 1.00 71.94 91 GLY A CA 1
ATOM 605 C C . GLY A 1 91 ? 3.843 -2.182 -10.661 1.00 71.94 91 GLY A C 1
ATOM 606 O O . GLY A 1 91 ? 3.142 -1.413 -11.323 1.00 71.94 91 GLY A O 1
ATOM 607 N N . ALA A 1 92 ? 3.334 -3.240 -10.025 1.00 86.56 92 ALA A N 1
ATOM 608 C CA . ALA A 1 92 ? 1.895 -3.464 -9.937 1.00 86.56 92 ALA A CA 1
ATOM 609 C C . ALA A 1 92 ? 1.214 -2.424 -9.030 1.00 86.56 92 ALA A C 1
ATOM 611 O O . ALA A 1 92 ? 1.738 -2.027 -7.989 1.00 86.56 92 ALA A O 1
ATOM 612 N N . ASN A 1 93 ? 0.014 -2.001 -9.421 1.00 90.12 93 ASN A N 1
ATOM 613 C CA . ASN A 1 93 ? -0.844 -1.173 -8.580 1.00 90.12 93 ASN A CA 1
ATOM 614 C C . ASN A 1 93 ? -1.570 -2.042 -7.546 1.00 90.12 93 ASN A C 1
ATOM 616 O O . ASN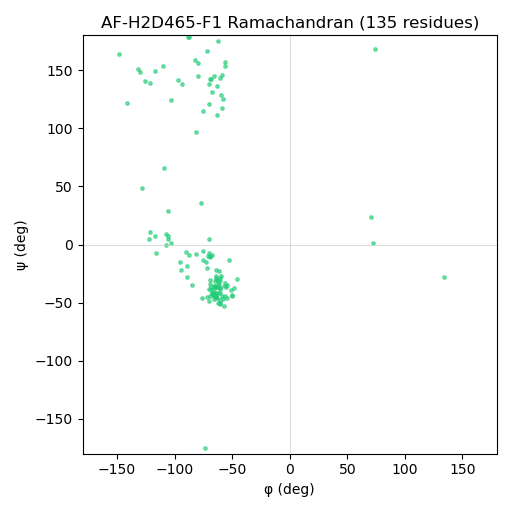 A 1 93 ? -1.807 -3.227 -7.774 1.00 90.12 93 ASN A O 1
ATOM 620 N N . PHE A 1 94 ? -1.979 -1.430 -6.439 1.00 91.81 94 PHE A N 1
ATOM 621 C CA . PHE A 1 94 ? -2.910 -2.049 -5.506 1.00 91.81 94 PHE A CA 1
ATOM 622 C C . PHE A 1 94 ? -4.300 -2.198 -6.116 1.00 91.81 94 PHE A C 1
ATOM 624 O O . PHE A 1 94 ? -4.797 -1.286 -6.786 1.00 91.81 94 PHE A O 1
ATOM 631 N N . ASP A 1 95 ? -4.960 -3.312 -5.811 1.00 90.31 95 ASP A N 1
ATOM 632 C CA . ASP A 1 95 ? -6.376 -3.491 -6.12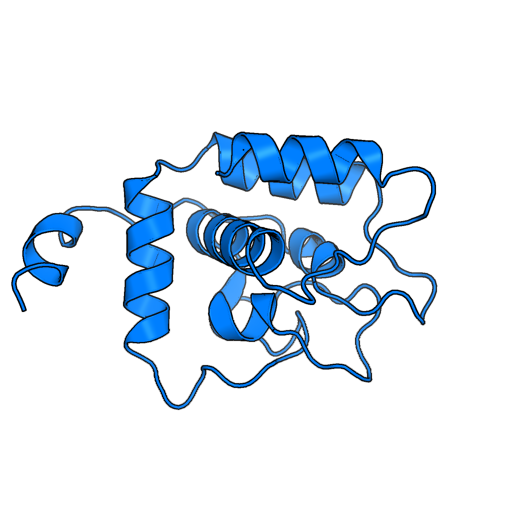3 1.00 90.31 95 ASP A CA 1
ATOM 633 C C . ASP A 1 95 ? -7.294 -2.954 -5.003 1.00 90.31 95 ASP A C 1
ATOM 635 O O . ASP A 1 95 ? -6.827 -2.394 -4.008 1.00 90.31 95 ASP A O 1
ATOM 639 N N . ALA A 1 96 ? -8.613 -3.045 -5.191 1.00 88.94 96 ALA A N 1
ATOM 640 C CA . ALA A 1 96 ? -9.659 -2.460 -4.353 1.00 88.94 96 ALA A CA 1
ATOM 641 C C . ALA A 1 96 ? -9.471 -2.720 -2.853 1.00 88.94 96 ALA A C 1
ATOM 643 O O . ALA A 1 96 ? -9.695 -1.817 -2.045 1.00 88.94 96 ALA A O 1
ATOM 644 N N . ASP A 1 97 ? -8.992 -3.907 -2.488 1.00 89.12 97 ASP A N 1
ATOM 645 C CA . ASP A 1 97 ? -8.766 -4.285 -1.097 1.00 89.12 97 ASP A CA 1
ATOM 646 C C . ASP A 1 97 ? -7.698 -3.434 -0.400 1.00 89.12 97 ASP A C 1
ATOM 648 O O . ASP A 1 97 ? -7.790 -3.224 0.809 1.00 89.12 97 ASP A O 1
ATOM 652 N N . MET A 1 98 ? -6.732 -2.883 -1.136 1.00 91.50 98 MET A N 1
ATOM 653 C CA . MET A 1 98 ? -5.609 -2.111 -0.593 1.00 91.50 98 MET A CA 1
ATOM 654 C C . MET A 1 98 ? -5.697 -0.602 -0.863 1.00 91.50 98 MET A C 1
ATOM 656 O O . MET A 1 98 ? -4.854 0.154 -0.386 1.00 91.50 98 MET A O 1
ATOM 660 N N . LYS A 1 99 ? -6.743 -0.117 -1.545 1.00 91.38 99 LYS A N 1
ATOM 661 C C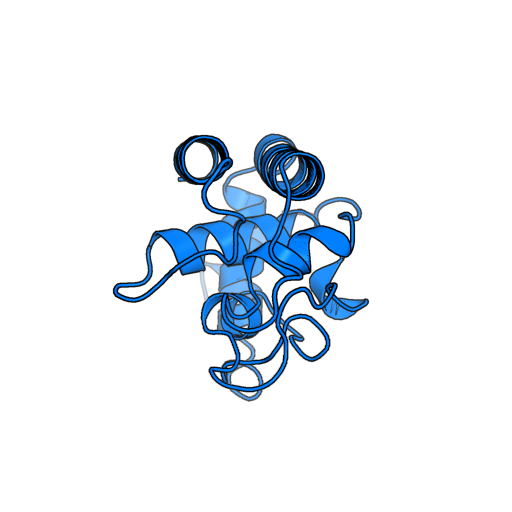A . LYS A 1 99 ? -6.952 1.312 -1.876 1.00 91.38 99 LYS A CA 1
ATOM 662 C C . LYS A 1 99 ? -7.452 2.161 -0.697 1.00 91.38 99 LYS A C 1
ATOM 664 O O . LYS A 1 99 ? -8.237 3.087 -0.883 1.00 91.38 99 LYS A O 1
ATOM 669 N N . LYS A 1 100 ? -7.000 1.882 0.526 1.00 93.31 100 LYS A N 1
ATOM 670 C CA . LYS A 1 100 ? -7.298 2.683 1.724 1.00 93.31 100 LYS A CA 1
ATOM 671 C C . LYS A 1 100 ? -6.007 3.188 2.352 1.00 93.31 100 LYS A C 1
ATOM 673 O O . LYS A 1 100 ? -5.017 2.463 2.407 1.00 93.31 100 LYS A O 1
ATOM 678 N N . LYS A 1 101 ? -5.994 4.443 2.801 1.00 93.06 101 LYS A N 1
ATOM 679 C CA . LYS A 1 101 ? -4.758 5.089 3.278 1.00 93.06 101 LYS A CA 1
ATOM 680 C C . LYS A 1 101 ? -4.181 4.441 4.526 1.00 93.06 101 LYS A C 1
ATOM 682 O O . LYS A 1 101 ? -2.967 4.343 4.636 1.00 93.06 101 LYS A O 1
ATOM 687 N N . ASP A 1 102 ? -5.040 3.979 5.423 1.00 93.88 102 ASP A N 1
ATOM 688 C CA . ASP A 1 102 ? -4.671 3.235 6.626 1.00 93.88 102 ASP A CA 1
ATOM 689 C C . ASP A 1 102 ? -4.018 1.903 6.264 1.00 93.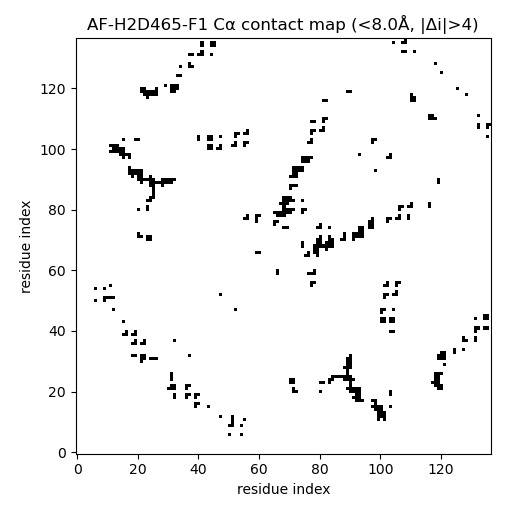88 102 ASP A C 1
ATOM 691 O O . ASP A 1 102 ? -2.985 1.563 6.827 1.00 93.88 102 ASP A O 1
ATOM 695 N N . LYS A 1 103 ? -4.547 1.194 5.263 1.00 93.56 103 LYS A N 1
ATOM 696 C CA . LYS A 1 103 ? -3.965 -0.050 4.758 1.00 93.56 103 LYS A CA 1
ATOM 697 C C . LYS A 1 103 ? -2.619 0.167 4.073 1.00 93.56 103 LYS A C 1
ATOM 699 O O . LYS A 1 103 ? -1.693 -0.600 4.316 1.00 93.56 103 LYS A O 1
ATOM 704 N N . VAL A 1 104 ? -2.488 1.212 3.253 1.00 92.81 104 VAL A N 1
ATOM 705 C CA . VAL A 1 104 ? -1.210 1.577 2.616 1.00 92.81 104 VAL A CA 1
ATOM 706 C C . VAL A 1 104 ? -0.176 1.974 3.669 1.00 92.81 104 VAL A C 1
ATOM 708 O O . VAL A 1 104 ? 0.957 1.504 3.616 1.00 92.81 104 VAL A O 1
ATOM 711 N N . ALA A 1 105 ? -0.564 2.798 4.645 1.00 93.19 105 ALA A N 1
ATOM 712 C CA . ALA A 1 105 ? 0.309 3.205 5.740 1.00 93.19 105 ALA A CA 1
ATOM 713 C C . ALA A 1 105 ? 0.715 2.008 6.611 1.00 93.19 105 ALA A C 1
ATOM 715 O O . ALA A 1 105 ? 1.895 1.833 6.887 1.00 93.19 105 ALA A O 1
ATOM 716 N N . ALA A 1 106 ? -0.228 1.132 6.963 1.00 93.88 106 ALA A N 1
ATOM 717 C CA . ALA A 1 106 ? 0.039 -0.112 7.679 1.00 93.88 106 ALA A CA 1
ATOM 718 C C . ALA A 1 106 ? 1.013 -1.015 6.919 1.00 93.88 106 ALA A C 1
ATOM 720 O O . ALA A 1 106 ? 1.978 -1.495 7.507 1.00 93.88 106 ALA A O 1
ATOM 721 N N . ALA A 1 107 ? 0.809 -1.210 5.614 1.00 93.38 107 ALA A N 1
ATOM 722 C CA . ALA A 1 107 ? 1.714 -2.008 4.795 1.00 93.38 107 ALA A CA 1
ATOM 723 C C . ALA A 1 107 ? 3.114 -1.384 4.758 1.00 93.38 107 ALA A C 1
ATOM 725 O O . ALA A 1 107 ? 4.111 -2.093 4.875 1.00 93.38 107 ALA A O 1
ATOM 726 N N . LEU A 1 108 ? 3.199 -0.056 4.634 1.00 92.38 108 LEU A N 1
ATOM 727 C CA . LEU A 1 108 ? 4.458 0.684 4.594 1.00 92.38 108 LEU A CA 1
ATOM 728 C C . LEU A 1 108 ? 5.217 0.588 5.921 1.00 92.38 108 LEU A C 1
ATOM 730 O O . LEU A 1 108 ? 6.412 0.309 5.910 1.00 92.38 108 LEU A O 1
ATOM 734 N N . VAL A 1 109 ? 4.525 0.743 7.050 1.00 92.19 109 VAL A N 1
ATOM 735 C CA . VAL A 1 109 ? 5.094 0.562 8.392 1.00 92.19 109 VAL A CA 1
ATOM 736 C C . VAL A 1 109 ? 5.572 -0.875 8.582 1.00 92.19 109 VAL A C 1
ATOM 738 O O . VAL A 1 109 ? 6.727 -1.093 8.940 1.00 92.19 109 VAL A O 1
ATOM 741 N N . LEU A 1 110 ? 4.731 -1.869 8.278 1.00 92.88 110 LEU A N 1
ATOM 742 C CA . LEU A 1 110 ? 5.094 -3.284 8.393 1.00 92.88 110 LEU A CA 1
ATOM 743 C C . LEU A 1 110 ? 6.309 -3.630 7.525 1.00 92.88 110 LEU A C 1
ATOM 745 O O . LEU A 1 110 ? 7.234 -4.282 8.002 1.00 92.88 110 LEU A O 1
ATOM 749 N N . ARG A 1 111 ? 6.345 -3.155 6.274 1.00 91.81 111 ARG A N 1
ATOM 750 C CA . ARG A 1 111 ? 7.484 -3.347 5.369 1.00 91.81 111 ARG A CA 1
ATOM 751 C C . ARG A 1 111 ? 8.733 -2.650 5.900 1.00 91.81 111 ARG A C 1
ATOM 753 O O . ARG A 1 111 ? 9.789 -3.262 5.902 1.00 91.81 111 ARG A O 1
ATOM 760 N N . GLY A 1 112 ? 8.624 -1.406 6.362 1.00 89.50 112 GLY A N 1
ATOM 761 C CA . GLY A 1 112 ? 9.752 -0.637 6.893 1.00 89.50 112 GLY A CA 1
ATOM 762 C C . GLY A 1 112 ? 10.357 -1.234 8.169 1.00 89.50 112 GLY A C 1
ATOM 763 O O . GLY A 1 112 ? 11.552 -1.082 8.403 1.00 89.50 112 GLY A O 1
ATOM 764 N N . LEU A 1 113 ? 9.550 -1.941 8.966 1.00 87.88 113 LEU A N 1
ATOM 765 C CA . LEU A 1 113 ? 9.983 -2.639 10.181 1.00 87.88 113 LEU A CA 1
ATOM 766 C C . LEU A 1 113 ? 10.439 -4.088 9.931 1.00 87.88 113 LEU A C 1
ATOM 768 O O . LEU A 1 113 ? 11.116 -4.675 10.778 1.00 87.88 113 LEU A O 1
ATOM 772 N N . ALA A 1 114 ? 10.072 -4.691 8.798 1.00 86.94 114 ALA A N 1
ATOM 773 C CA . ALA A 1 114 ? 10.435 -6.065 8.474 1.00 86.94 114 ALA A CA 1
ATOM 774 C C . ALA A 1 114 ? 11.937 -6.197 8.170 1.00 86.94 114 ALA A C 1
ATOM 776 O O . ALA A 1 114 ? 12.506 -5.402 7.425 1.00 86.94 114 ALA A O 1
ATOM 777 N N . LYS A 1 115 ? 12.570 -7.268 8.674 1.00 82.69 115 LYS A N 1
ATOM 778 C CA . LYS A 1 115 ? 14.014 -7.546 8.509 1.00 82.69 115 LYS A CA 1
ATOM 779 C C . LYS A 1 115 ? 14.489 -7.451 7.054 1.00 82.69 115 LYS A C 1
ATOM 781 O O . LYS A 1 115 ? 15.549 -6.891 6.792 1.00 82.69 115 LYS A O 1
ATOM 786 N N . ASP A 1 116 ? 13.706 -8.000 6.129 1.00 83.44 116 ASP A N 1
ATOM 787 C CA . ASP A 1 116 ? 14.030 -8.053 4.699 1.00 83.44 116 ASP A CA 1
ATOM 788 C C . ASP A 1 116 ? 13.209 -7.069 3.857 1.00 83.44 116 ASP A C 1
ATOM 790 O O . ASP A 1 116 ? 13.300 -7.075 2.622 1.00 83.44 116 ASP A O 1
ATOM 794 N N . GLY A 1 117 ? 12.442 -6.203 4.521 1.00 82.88 117 GLY A N 1
ATOM 795 C CA . GLY A 1 117 ? 11.552 -5.246 3.898 1.00 82.88 117 GLY A CA 1
ATOM 796 C C . GLY A 1 117 ? 12.303 -4.226 3.052 1.00 82.88 117 GLY A C 1
ATOM 797 O O . GLY A 1 117 ? 13.044 -3.384 3.550 1.00 82.88 117 GLY A O 1
ATOM 798 N N . LYS A 1 118 ? 12.115 -4.314 1.737 1.00 84.44 118 LYS A N 1
ATOM 799 C CA . LYS A 1 118 ? 12.648 -3.371 0.750 1.00 84.44 118 LYS A CA 1
ATOM 800 C C . LYS A 1 118 ? 11.517 -2.838 -0.110 1.00 84.44 118 LYS A C 1
ATOM 802 O O . LYS A 1 118 ? 10.615 -3.603 -0.461 1.00 84.44 118 LYS A O 1
ATOM 807 N N . PHE A 1 119 ? 11.579 -1.554 -0.432 1.00 87.56 119 PHE A N 1
ATOM 808 C CA . PHE A 1 119 ? 10.623 -0.907 -1.321 1.00 87.56 119 PHE A CA 1
ATOM 809 C C . PHE A 1 119 ? 11.154 -0.925 -2.755 1.00 87.56 119 PHE A C 1
ATOM 811 O O . PHE A 1 119 ? 12.341 -0.697 -2.980 1.00 87.56 119 PHE A O 1
ATOM 818 N N . SER A 1 120 ? 10.281 -1.209 -3.718 1.00 87.50 120 SER A N 1
ATOM 819 C CA . SER A 1 120 ? 10.598 -1.167 -5.149 1.00 87.50 120 SER A CA 1
ATOM 820 C C . SER A 1 120 ? 10.517 0.277 -5.625 1.00 87.50 120 SER A C 1
ATOM 822 O O . SER A 1 120 ? 9.439 0.815 -5.880 1.00 87.50 120 SER A O 1
ATOM 824 N N . VAL A 1 121 ? 11.677 0.933 -5.679 1.00 83.94 121 VAL A N 1
ATOM 825 C CA . VAL A 1 121 ? 11.817 2.311 -6.151 1.00 83.94 121 VAL A CA 1
ATOM 826 C C . VAL A 1 121 ? 12.944 2.433 -7.149 1.00 83.94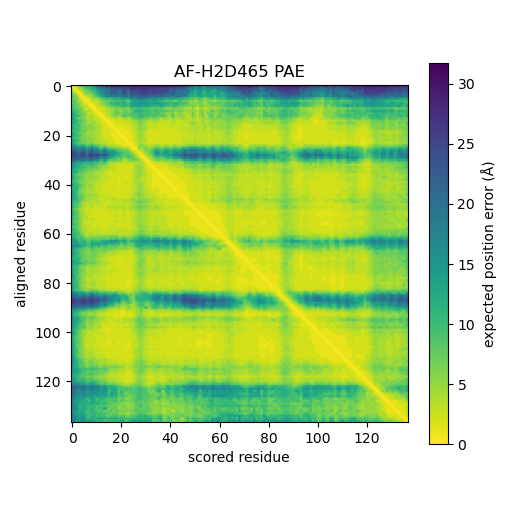 121 VAL A C 1
ATOM 828 O O . VAL A 1 121 ? 13.934 1.711 -7.102 1.00 83.94 121 VAL A O 1
ATOM 831 N N . THR A 1 122 ? 12.802 3.389 -8.058 1.00 79.94 122 THR A N 1
ATOM 832 C CA . THR A 1 122 ? 13.901 3.744 -8.951 1.00 79.94 122 THR A CA 1
ATOM 833 C C . THR A 1 122 ? 15.067 4.278 -8.109 1.00 79.94 122 THR A C 1
ATOM 835 O O . THR A 1 122 ? 14.821 5.146 -7.270 1.00 79.94 122 THR A O 1
ATOM 838 N N . ASN A 1 123 ? 16.313 3.874 -8.383 1.00 70.00 123 ASN A N 1
ATOM 839 C CA . ASN A 1 123 ? 17.516 4.274 -7.620 1.00 70.00 123 ASN A CA 1
ATOM 840 C C . ASN A 1 123 ? 17.626 5.784 -7.302 1.00 70.00 123 ASN A C 1
ATOM 842 O O . ASN A 1 123 ? 18.197 6.171 -6.289 1.00 70.00 123 ASN A O 1
ATOM 846 N N . ALA A 1 124 ? 17.076 6.661 -8.148 1.00 71.69 124 ALA A N 1
ATOM 847 C CA . ALA A 1 124 ? 17.067 8.109 -7.921 1.00 71.69 124 ALA A CA 1
ATOM 848 C C . ALA A 1 124 ? 16.162 8.572 -6.755 1.00 71.69 124 ALA A C 1
ATOM 850 O O . ALA A 1 124 ? 16.194 9.745 -6.390 1.00 71.69 124 ALA A O 1
ATOM 851 N N . ASN A 1 125 ? 15.330 7.688 -6.194 1.00 71.50 125 ASN A N 1
ATOM 852 C CA . ASN A 1 125 ? 14.250 8.035 -5.270 1.00 71.50 125 ASN A CA 1
ATOM 853 C C . ASN A 1 125 ? 14.330 7.358 -3.887 1.00 71.50 125 ASN A C 1
ATOM 855 O O . ASN A 1 125 ? 13.442 7.591 -3.066 1.00 71.50 125 ASN A O 1
ATOM 859 N N . ASP A 1 126 ? 15.394 6.607 -3.584 1.00 70.06 126 ASP A N 1
ATOM 860 C CA . ASP A 1 126 ? 15.610 5.935 -2.287 1.00 70.06 126 ASP A CA 1
ATOM 861 C C . ASP A 1 126 ? 15.438 6.870 -1.076 1.00 70.06 126 ASP A C 1
ATOM 863 O O . ASP A 1 126 ? 14.751 6.543 -0.105 1.00 70.06 126 ASP A O 1
ATOM 867 N N . ALA A 1 127 ? 16.004 8.080 -1.148 1.00 72.25 127 ALA A N 1
ATOM 868 C CA . ALA A 1 127 ? 15.926 9.063 -0.065 1.00 72.25 127 ALA A CA 1
ATOM 869 C C . ALA A 1 127 ? 14.479 9.494 0.247 1.00 72.25 127 ALA A C 1
ATOM 871 O O . ALA A 1 127 ? 14.131 9.697 1.409 1.00 72.25 127 ALA A O 1
ATOM 872 N N . ASN A 1 128 ? 13.619 9.582 -0.775 1.00 74.56 128 ASN A N 1
ATOM 873 C CA . ASN A 1 128 ? 12.221 9.981 -0.605 1.00 74.56 128 ASN A CA 1
ATOM 874 C C . ASN A 1 128 ? 11.412 8.902 0.129 1.00 74.56 128 ASN A C 1
ATOM 876 O O . ASN A 1 128 ? 10.512 9.232 0.901 1.00 74.56 128 ASN A O 1
ATOM 880 N N . VAL A 1 129 ? 11.734 7.621 -0.086 1.00 74.31 129 VAL A N 1
ATOM 881 C CA . VAL A 1 129 ? 11.083 6.516 0.634 1.00 74.31 129 VAL A CA 1
ATOM 882 C C . VAL A 1 129 ? 11.478 6.507 2.092 1.00 74.31 129 VAL A C 1
ATOM 884 O O . VAL A 1 129 ? 10.604 6.378 2.942 1.00 74.31 129 VAL A O 1
ATOM 887 N N . LYS A 1 130 ? 12.768 6.684 2.395 1.00 77.75 130 LYS A N 1
ATOM 888 C CA . LYS A 1 130 ? 13.243 6.715 3.781 1.00 77.75 130 LYS A CA 1
ATOM 889 C C . LYS A 1 130 ? 12.482 7.754 4.601 1.00 77.75 130 LYS A C 1
ATOM 891 O O . LYS A 1 130 ? 11.967 7.425 5.662 1.00 77.75 130 LYS A O 1
ATOM 896 N N . SER A 1 131 ? 12.311 8.962 4.065 1.00 76.44 131 SER A N 1
ATOM 897 C CA . SER A 1 131 ? 11.515 10.001 4.724 1.00 76.44 131 SER A CA 1
ATOM 898 C C . SER A 1 131 ? 10.027 9.653 4.829 1.00 76.44 131 SER A C 1
ATOM 900 O O . SER A 1 131 ?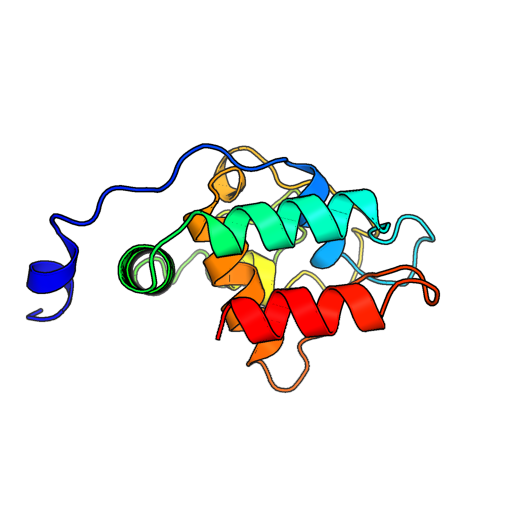 9.394 10.000 5.821 1.00 76.44 131 SER A O 1
ATOM 902 N N . ALA A 1 132 ? 9.435 8.979 3.839 1.00 75.62 132 ALA A N 1
ATOM 903 C CA . ALA A 1 132 ? 8.039 8.540 3.921 1.00 75.62 132 ALA A CA 1
ATOM 904 C C . ALA A 1 132 ? 7.828 7.490 5.027 1.00 75.62 132 ALA A C 1
ATOM 906 O O . ALA A 1 132 ? 6.817 7.539 5.721 1.00 75.62 132 ALA A O 1
ATOM 907 N N . VAL A 1 133 ? 8.792 6.582 5.202 1.00 76.69 133 VAL A N 1
ATOM 908 C CA . VAL A 1 133 ? 8.790 5.551 6.249 1.00 76.69 133 VAL A CA 1
ATOM 909 C C . VAL A 1 133 ? 9.045 6.154 7.623 1.00 76.69 133 VAL A C 1
ATOM 911 O O . VAL A 1 133 ? 8.304 5.854 8.545 1.00 76.69 133 VAL A O 1
ATOM 914 N N . GLU A 1 134 ? 10.019 7.051 7.769 1.00 79.31 134 GLU A N 1
ATOM 915 C CA . GLU A 1 134 ? 10.290 7.728 9.048 1.00 79.31 134 GLU A CA 1
ATOM 916 C C . GLU A 1 134 ? 9.125 8.593 9.532 1.00 79.31 134 GLU A C 1
ATOM 918 O O . GLU A 1 134 ? 8.936 8.739 10.727 1.00 79.31 134 GLU A O 1
ATOM 923 N N . ASN A 1 135 ? 8.323 9.156 8.627 1.00 72.50 135 ASN A N 1
ATOM 924 C CA . ASN A 1 135 ? 7.102 9.863 9.023 1.00 72.50 135 ASN A CA 1
ATOM 925 C C . ASN A 1 135 ? 5.957 8.915 9.421 1.00 72.50 135 ASN A C 1
ATOM 927 O O . ASN A 1 135 ? 4.943 9.383 9.933 1.00 72.50 135 ASN A O 1
ATOM 931 N N . ALA A 1 136 ? 6.075 7.618 9.126 1.00 68.62 136 ALA A N 1
ATOM 932 C CA . ALA A 1 136 ? 5.046 6.618 9.398 1.00 68.62 136 ALA A CA 1
ATOM 933 C C . ALA A 1 136 ? 5.235 5.881 10.730 1.00 68.62 136 ALA A C 1
ATOM 935 O O . ALA A 1 136 ? 4.270 5.299 11.227 1.00 68.62 136 ALA A O 1
ATOM 936 N N . VAL A 1 137 ? 6.465 5.863 11.255 1.00 61.41 137 VAL A N 1
ATOM 937 C CA . VAL A 1 137 ? 6.899 5.107 12.442 1.00 61.41 137 VAL A CA 1
ATOM 938 C C . VAL A 1 137 ? 7.217 6.073 13.573 1.00 61.41 137 VAL A C 1
ATOM 940 O O . VAL A 1 137 ? 6.763 5.804 14.706 1.00 61.41 137 VAL A O 1
#

Nearest PDB structures (foldseek):
  1l8w-assembly5_B  TM=8.391E-01  e=2.524E-08  Borreliella burgdorferi
  1l8w-assembly6_A  TM=8.695E-01  e=6.257E-08  Borreliella burgdorferi
  1l8w-assembly5_D  TM=8.434E-01  e=4.451E-08  Borreliella burgdorferi
  1l8w-assembly6_C  TM=8.133E-01  e=3.352E-08  Borreliella burgdorferi

Radius of gyration: 13.67 Å; Cα contacts (8 Å, |Δi|>4): 281; chains: 1; bounding box: 32×29×40 Å

pLDDT: mean 83.49, std 10.6, range [48.44, 93.88]

InterPro domains:
  IPR000680 Borrelia lipoprotein [PF00921] (8-137)

Sequence (137 aa):
GKKEDVLKDVQAAGDADQETGKLFGTAAGGNDAGAADIKKAAKAVSSVSGEQILKAIVDAAGKEDEQDGAAPGAAKNPIAAAIGNGAGDAGANFDADMKKKDKVAAALVLRGLAKDGKFSVTNANDANVKSAVENAV

Foldseek 3Di:
DVVCVVLVPPDFADFAWQQLLLQLADQPPPQHDEPVSLVSLLVLLVRDDPSLLVVQLVVVVVCVVQQDADRQCPRQGLNNSLNHDNDDHNRGTHDPNQRTSSRSLNNLQSLVPDPPRGTRHDPVCPVSSVVSNVSSD

Organism: Borreliella burgdorferi (NCBI:txid139)